Protein AF-A0A7D5E767-F1 (afdb_monomer_lite)

Foldseek 3Di:
DKDFQQDPAKDQWFKWWKFWDAPNHGPDIDIDTPGIHGHGDIDDDDDDDPDDCPPRPDTDIDGDGDDDDDD

Secondary structure (DSSP, 8-state):
-EEE--SSS-EEEEEEEEEEEETTEEEEEEEEEEEEE-TT-EEE-----------------------PPP-

Sequence (71 aa):
MTIRNRSEYPLASAIARIKLLSDGDSISEREVSLGALSPGEDTSVSVTFNEQPETVTGRQIGFEGTWAKKD

Radius of gyration: 14.34 Å; chains: 1; bounding box: 31×22×40 Å

Structure (mmCIF, N/CA/C/O backbone):
data_AF-A0A7D5E767-F1
#
_entry.id   AF-A0A7D5E767-F1
#
loop_
_atom_site.group_PDB
_atom_site.id
_atom_site.type_symbol
_atom_site.label_atom_id
_atom_site.label_alt_id
_atom_site.label_comp_id
_atom_site.label_asym_id
_atom_site.label_entity_id
_atom_site.label_seq_id
_atom_site.pdbx_PDB_ins_code
_atom_site.Cartn_x
_atom_site.Cartn_y
_atom_site.Cartn_z
_atom_site.occupancy
_atom_site.B_iso_or_equiv
_atom_site.auth_seq_id
_atom_site.auth_comp_id
_atom_site.auth_asym_id
_atom_site.auth_atom_id
_atom_site.pdbx_PDB_model_num
ATOM 1 N N . MET A 1 1 ? 3.740 4.611 7.662 1.00 83.75 1 MET A N 1
ATOM 2 C CA . MET A 1 1 ? 4.085 3.183 7.462 1.00 83.75 1 MET A CA 1
ATOM 3 C C . MET A 1 1 ? 5.129 3.072 6.360 1.00 83.75 1 MET A C 1
ATOM 5 O O . MET A 1 1 ? 5.234 4.007 5.576 1.00 83.75 1 MET A O 1
ATOM 9 N N . THR A 1 2 ? 5.867 1.965 6.281 1.00 88.69 2 THR A N 1
ATOM 10 C CA . THR A 1 2 ? 6.868 1.732 5.224 1.00 88.69 2 THR A CA 1
ATOM 11 C C . THR A 1 2 ? 6.460 0.529 4.387 1.00 88.69 2 THR A C 1
ATOM 13 O O . THR A 1 2 ? 6.093 -0.510 4.933 1.00 88.69 2 THR A O 1
ATOM 16 N N . ILE A 1 3 ? 6.517 0.680 3.068 1.00 89.56 3 ILE A N 1
ATOM 17 C CA . ILE A 1 3 ? 6.233 -0.356 2.079 1.00 89.56 3 ILE A CA 1
ATOM 18 C C . ILE A 1 3 ? 7.544 -0.658 1.361 1.00 89.56 3 ILE A C 1
ATOM 20 O O . ILE A 1 3 ? 8.190 0.260 0.865 1.00 89.56 3 ILE A O 1
ATOM 24 N N . ARG A 1 4 ? 7.927 -1.937 1.307 1.00 92.56 4 ARG A N 1
ATOM 25 C CA . ARG A 1 4 ? 9.120 -2.400 0.589 1.00 92.56 4 ARG A CA 1
ATOM 26 C C . ARG A 1 4 ? 8.714 -3.253 -0.599 1.00 92.56 4 ARG A C 1
ATOM 28 O O . ARG A 1 4 ? 7.970 -4.220 -0.413 1.00 92.56 4 ARG A O 1
ATOM 35 N N . ASN A 1 5 ? 9.261 -2.978 -1.779 1.00 92.94 5 ASN A N 1
ATOM 36 C CA . ASN A 1 5 ? 9.147 -3.920 -2.888 1.00 92.94 5 ASN A CA 1
ATOM 37 C C . ASN A 1 5 ? 10.029 -5.154 -2.616 1.00 92.94 5 ASN A C 1
ATOM 39 O O . ASN A 1 5 ? 11.252 -5.093 -2.723 1.00 92.94 5 ASN A O 1
ATOM 43 N N . ARG A 1 6 ? 9.410 -6.280 -2.239 1.00 93.69 6 ARG A N 1
ATOM 44 C CA . ARG A 1 6 ? 10.091 -7.576 -2.033 1.00 93.69 6 ARG A CA 1
ATOM 45 C C . ARG A 1 6 ? 10.104 -8.465 -3.282 1.00 93.69 6 ARG A C 1
ATOM 47 O O . ARG A 1 6 ? 10.555 -9.602 -3.198 1.00 93.69 6 ARG A O 1
ATOM 54 N N . SER A 1 7 ? 9.582 -7.975 -4.406 1.00 91.62 7 SER A N 1
ATOM 55 C CA . SER A 1 7 ? 9.714 -8.641 -5.700 1.00 91.62 7 SER A CA 1
ATOM 56 C C . SER A 1 7 ? 11.168 -8.602 -6.166 1.00 91.62 7 SER A C 1
ATOM 58 O O . SER A 1 7 ? 11.907 -7.668 -5.855 1.00 91.62 7 SER A O 1
ATOM 60 N N . GLU A 1 8 ? 11.553 -9.581 -6.980 1.00 94.12 8 GLU A N 1
ATOM 61 C CA . GLU A 1 8 ? 12.824 -9.577 -7.714 1.00 94.12 8 GLU A CA 1
ATOM 62 C C . GLU A 1 8 ? 12.814 -8.582 -8.891 1.00 94.12 8 GLU A C 1
ATOM 64 O O . GLU A 1 8 ? 13.856 -8.292 -9.473 1.00 94.12 8 GLU A O 1
ATOM 69 N N . TYR A 1 9 ? 11.641 -8.030 -9.230 1.00 92.06 9 TYR A N 1
ATOM 70 C CA . TYR A 1 9 ? 11.425 -7.152 -10.381 1.00 92.06 9 TYR A CA 1
ATOM 71 C C . TYR A 1 9 ? 10.923 -5.760 -9.973 1.00 92.06 9 TYR A C 1
ATOM 73 O O . TYR A 1 9 ? 10.196 -5.627 -8.978 1.00 92.06 9 TYR A O 1
ATOM 81 N N . PRO A 1 10 ? 11.260 -4.712 -10.751 1.00 92.19 10 PRO A N 1
ATOM 82 C CA . PRO A 1 10 ? 10.706 -3.384 -10.539 1.00 92.19 10 PRO A CA 1
ATOM 83 C C . PRO A 1 10 ? 9.195 -3.380 -10.787 1.00 92.19 10 PRO A C 1
ATOM 85 O O . PRO A 1 10 ? 8.698 -3.950 -11.760 1.00 92.19 10 PRO A O 1
ATOM 88 N N . LEU A 1 11 ? 8.460 -2.691 -9.920 1.00 90.12 11 LEU A N 1
ATOM 89 C CA . LEU A 1 11 ? 7.047 -2.395 -10.117 1.00 90.12 11 LEU A CA 1
ATOM 90 C C . LEU A 1 11 ? 6.951 -1.086 -10.896 1.00 90.12 11 LEU A C 1
ATOM 92 O O . LEU A 1 11 ? 7.453 -0.066 -10.439 1.00 90.12 11 LEU A O 1
ATOM 96 N N . ALA A 1 12 ? 6.320 -1.096 -12.072 1.00 89.56 12 ALA A N 1
ATOM 97 C CA . ALA A 1 12 ? 6.162 0.125 -12.871 1.00 89.56 12 ALA A CA 1
ATOM 98 C C . ALA A 1 12 ? 5.127 1.095 -12.280 1.00 89.56 12 ALA A C 1
ATOM 100 O O . ALA A 1 12 ? 5.203 2.299 -12.503 1.00 89.56 12 ALA A O 1
ATOM 101 N N . SER A 1 13 ? 4.160 0.562 -11.538 1.00 90.06 13 SER A N 1
ATOM 102 C CA . SER A 1 13 ? 3.191 1.323 -10.763 1.00 90.06 13 SER A CA 1
ATOM 103 C C . SER A 1 13 ? 2.719 0.457 -9.601 1.00 90.06 13 SER A C 1
ATOM 105 O O . SER A 1 13 ? 2.354 -0.702 -9.803 1.00 90.06 13 SER A O 1
ATOM 107 N N . ALA A 1 14 ? 2.753 1.004 -8.393 1.00 88.00 14 ALA A N 1
ATOM 108 C CA . ALA A 1 14 ? 2.230 0.374 -7.194 1.00 88.00 14 ALA A CA 1
ATOM 109 C C . ALA A 1 14 ? 1.190 1.287 -6.537 1.00 88.00 14 ALA A C 1
ATOM 111 O O . ALA A 1 14 ? 1.371 2.503 -6.450 1.00 88.00 14 ALA A O 1
ATOM 112 N N . ILE A 1 15 ? 0.101 0.685 -6.061 1.00 90.25 15 ILE A N 1
ATOM 113 C CA . ILE A 1 15 ? -0.960 1.362 -5.315 1.00 90.25 15 ILE A CA 1
ATOM 114 C C . ILE A 1 15 ? -1.115 0.637 -3.982 1.00 90.25 15 ILE A C 1
ATOM 116 O O . ILE A 1 15 ? -1.272 -0.583 -3.944 1.00 90.25 15 ILE A O 1
ATOM 120 N N . ALA A 1 16 ? -1.074 1.390 -2.888 1.00 89.12 16 ALA A N 1
ATOM 121 C CA . ALA A 1 16 ? -1.385 0.882 -1.562 1.00 89.12 16 ALA A CA 1
ATOM 122 C C . ALA A 1 16 ? -2.846 1.181 -1.223 1.00 89.12 16 ALA A C 1
ATOM 124 O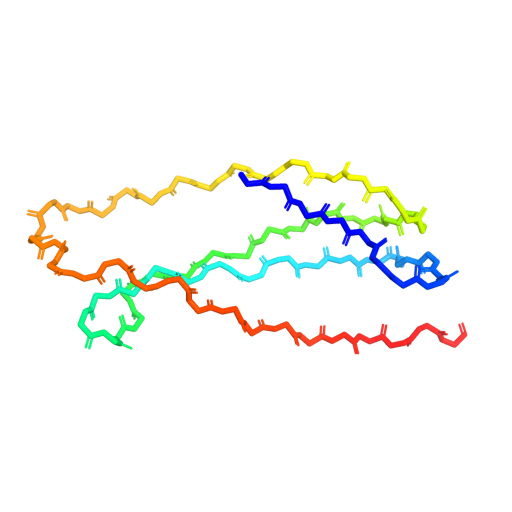 O . ALA A 1 16 ? -3.233 2.347 -1.166 1.00 89.12 16 ALA A O 1
ATOM 125 N N . ARG A 1 17 ? -3.637 0.137 -0.958 1.00 89.50 17 ARG A N 1
ATOM 126 C CA . ARG A 1 17 ? -4.980 0.257 -0.376 1.00 89.50 17 ARG A CA 1
ATOM 127 C C . ARG A 1 17 ? -4.896 0.077 1.128 1.00 89.50 17 ARG A C 1
ATOM 129 O O . ARG A 1 17 ? -4.405 -0.944 1.604 1.00 89.50 17 ARG A O 1
ATOM 136 N N . ILE A 1 18 ? -5.344 1.079 1.871 1.00 87.88 18 ILE A N 1
ATOM 137 C CA . ILE A 1 18 ? -5.267 1.111 3.328 1.00 87.88 18 ILE A CA 1
ATOM 138 C C . ILE A 1 18 ? -6.687 1.269 3.856 1.00 87.88 18 ILE A C 1
ATOM 140 O O . ILE A 1 18 ? -7.311 2.315 3.674 1.00 87.88 18 ILE A O 1
ATOM 144 N N . LYS A 1 19 ? -7.181 0.217 4.512 1.00 86.56 19 LYS A N 1
ATOM 145 C CA . LYS A 1 19 ? -8.497 0.178 5.148 1.00 86.56 19 LYS A CA 1
ATOM 146 C C . LYS A 1 19 ? -8.360 0.423 6.648 1.00 86.56 19 LYS A C 1
ATOM 148 O O . LYS A 1 19 ? -7.494 -0.161 7.304 1.00 86.56 19 LYS A O 1
ATOM 153 N N . LEU A 1 20 ? -9.212 1.287 7.183 1.00 83.19 20 LEU A N 1
ATOM 154 C CA . LEU A 1 20 ? -9.444 1.433 8.611 1.00 83.19 20 LEU A CA 1
ATOM 155 C C . LEU A 1 20 ? -10.653 0.574 8.971 1.00 83.19 20 LEU A C 1
ATOM 157 O O . LEU A 1 20 ? -11.729 0.768 8.407 1.00 83.19 20 LEU A O 1
ATOM 161 N N . LEU A 1 21 ? -10.460 -0.369 9.893 1.00 83.12 21 LEU A N 1
ATOM 162 C CA . LEU A 1 21 ? -11.521 -1.253 10.360 1.00 83.12 21 LEU A CA 1
ATOM 163 C C . LEU A 1 21 ? -11.949 -0.880 11.787 1.00 83.12 21 LEU A C 1
ATOM 165 O O . LEU A 1 21 ? -11.098 -0.520 12.606 1.00 83.12 21 LEU A O 1
ATOM 169 N N . SER A 1 22 ? -13.241 -1.022 12.083 1.00 79.75 22 SER A N 1
ATOM 170 C CA . SER A 1 22 ? -13.805 -1.053 13.437 1.00 79.75 22 SER A CA 1
ATOM 171 C C . SER A 1 22 ? -14.669 -2.298 13.572 1.00 79.75 22 SER A C 1
ATOM 173 O O . SER A 1 22 ? -15.499 -2.560 12.712 1.00 79.75 22 SER A O 1
ATOM 175 N N . ASP A 1 23 ? -14.429 -3.099 14.609 1.00 84.94 23 ASP A N 1
ATOM 176 C CA . ASP A 1 23 ? -15.145 -4.361 14.869 1.00 84.94 23 ASP A CA 1
ATOM 177 C C . ASP A 1 23 ? -15.163 -5.351 13.684 1.00 84.94 23 ASP A C 1
ATOM 179 O O . ASP A 1 23 ? -16.046 -6.194 13.558 1.00 84.94 23 ASP A O 1
ATOM 183 N N . GLY A 1 24 ? -14.139 -5.281 12.826 1.00 80.31 24 GLY A N 1
ATOM 184 C CA . GLY A 1 24 ? -14.004 -6.114 11.626 1.00 80.31 24 GLY A CA 1
ATOM 185 C C . GLY A 1 24 ? -14.623 -5.509 10.363 1.00 80.31 24 GLY A C 1
ATOM 186 O O . GLY A 1 24 ? -14.280 -5.950 9.266 1.00 80.31 24 GLY A O 1
ATOM 187 N N . ASP A 1 25 ? -15.434 -4.460 10.494 1.00 79.06 25 ASP A N 1
ATOM 188 C CA . ASP A 1 25 ? -16.031 -3.742 9.373 1.00 79.06 25 ASP A CA 1
ATOM 189 C C . ASP A 1 25 ? -15.131 -2.601 8.898 1.00 79.06 25 ASP A C 1
ATOM 191 O O . ASP A 1 25 ? -14.527 -1.875 9.688 1.00 79.06 25 ASP A O 1
ATOM 195 N N . SER A 1 26 ? -15.038 -2.424 7.579 1.00 84.06 26 SER A N 1
ATOM 196 C CA . SER A 1 26 ? -14.286 -1.318 6.986 1.00 84.06 26 SER A CA 1
ATOM 197 C C . SER A 1 26 ? -15.075 -0.023 7.109 1.00 84.06 26 SER A C 1
ATOM 199 O O . SER A 1 26 ? -16.055 0.173 6.395 1.00 84.06 26 SER A O 1
ATOM 201 N N . ILE A 1 27 ? -14.609 0.876 7.971 1.00 85.31 27 ILE A N 1
ATOM 202 C CA . ILE A 1 27 ? -15.219 2.196 8.175 1.00 85.31 27 ILE A CA 1
ATOM 203 C C . ILE A 1 27 ? -14.628 3.255 7.240 1.00 85.31 27 ILE A C 1
ATOM 205 O O . ILE A 1 27 ? -15.317 4.193 6.854 1.00 85.31 27 ILE A O 1
ATOM 209 N N . SER A 1 28 ? -13.385 3.060 6.789 1.00 85.81 28 SER A N 1
ATOM 210 C CA . SER A 1 28 ? -12.706 3.991 5.886 1.00 85.81 28 SER A CA 1
ATOM 211 C C . SER A 1 28 ? -11.724 3.272 4.970 1.00 85.81 28 SER A C 1
ATOM 213 O O . SER A 1 28 ? -11.072 2.316 5.381 1.00 85.81 28 SER A O 1
ATOM 215 N N . GLU A 1 29 ? -11.540 3.766 3.748 1.00 88.62 29 GLU A N 1
ATOM 216 C CA . GLU A 1 29 ? -10.536 3.258 2.808 1.00 88.62 29 GLU A CA 1
ATOM 217 C C . GLU A 1 29 ? -9.819 4.416 2.111 1.00 88.62 29 GLU A C 1
ATOM 219 O O . GLU A 1 29 ? -10.425 5.429 1.749 1.00 88.62 29 GLU A O 1
ATOM 224 N N . ARG A 1 30 ? -8.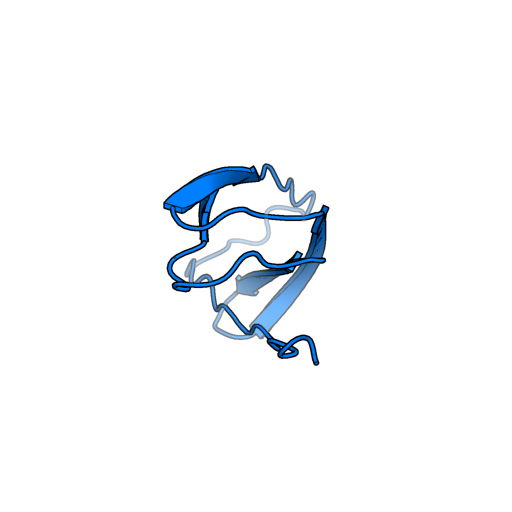503 4.274 1.929 1.00 87.06 30 ARG A N 1
ATOM 225 C CA . ARG A 1 30 ? -7.668 5.213 1.178 1.00 87.06 30 ARG A CA 1
ATOM 226 C C . ARG A 1 30 ? -6.749 4.462 0.234 1.00 87.06 30 ARG A C 1
ATOM 228 O O . ARG A 1 30 ? -6.077 3.512 0.632 1.00 87.06 30 ARG A O 1
ATOM 235 N N . GLU A 1 31 ? -6.673 4.951 -0.99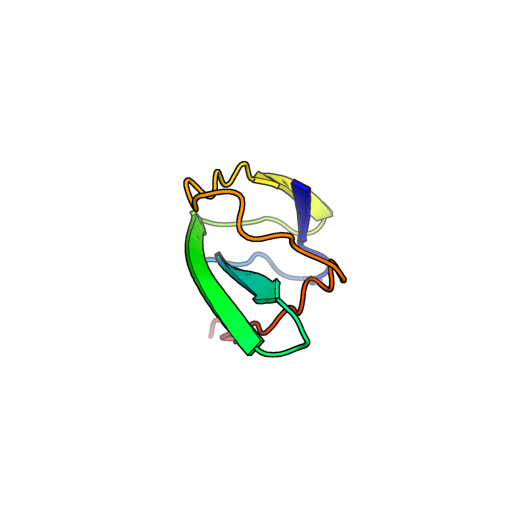4 1.00 90.44 31 GLU A N 1
ATOM 236 C CA . GLU A 1 31 ? -5.670 4.525 -1.960 1.00 90.44 31 GLU A CA 1
ATOM 237 C C . GLU A 1 31 ? -4.532 5.546 -2.003 1.00 90.44 31 GLU A C 1
ATOM 239 O O . GLU A 1 31 ? -4.766 6.756 -2.027 1.00 90.44 31 GLU A O 1
ATOM 244 N N . VAL A 1 32 ? -3.293 5.061 -2.027 1.00 88.56 32 VAL A N 1
ATOM 245 C CA . VAL A 1 32 ? -2.102 5.889 -2.216 1.00 88.56 32 VAL A CA 1
ATOM 246 C C . VAL A 1 32 ? -1.312 5.351 -3.395 1.00 88.56 32 VAL A C 1
ATOM 248 O O . VAL A 1 32 ? -0.858 4.207 -3.378 1.00 88.56 32 VAL A O 1
ATOM 251 N N . SER A 1 33 ? -1.129 6.189 -4.413 1.00 91.19 33 SER A N 1
ATOM 252 C CA . SER A 1 33 ? -0.234 5.880 -5.525 1.00 91.19 33 SER A CA 1
ATOM 253 C C . SER A 1 33 ? 1.215 6.040 -5.073 1.00 91.19 33 SER A C 1
ATOM 255 O O . SER A 1 33 ? 1.604 7.105 -4.597 1.00 91.19 33 SER A O 1
ATOM 257 N N . LEU A 1 34 ? 2.001 4.974 -5.208 1.00 88.12 34 LEU A N 1
ATOM 258 C CA . LEU A 1 34 ? 3.421 4.937 -4.845 1.00 88.12 34 LEU A CA 1
ATOM 259 C C . LEU A 1 34 ? 4.330 5.182 -6.053 1.00 88.12 34 LEU A C 1
ATOM 261 O O . LEU A 1 34 ? 5.526 5.386 -5.888 1.00 88.12 34 LEU A O 1
ATOM 265 N N . GLY A 1 35 ? 3.773 5.156 -7.267 1.00 89.00 35 GLY A N 1
ATOM 266 C CA . GLY A 1 35 ? 4.563 5.216 -8.492 1.00 89.00 35 GLY A CA 1
ATOM 267 C C . GLY A 1 35 ? 5.378 3.940 -8.716 1.00 89.00 35 GLY A C 1
ATOM 268 O O . GLY A 1 35 ? 4.938 2.844 -8.359 1.00 89.00 35 GLY A O 1
ATOM 269 N N . ALA A 1 36 ? 6.532 4.079 -9.366 1.00 92.12 36 ALA A N 1
ATOM 270 C CA . ALA A 1 36 ? 7.431 2.962 -9.624 1.00 92.12 36 ALA A CA 1
ATOM 271 C C . ALA A 1 36 ? 8.271 2.629 -8.381 1.00 92.12 36 ALA A C 1
ATOM 273 O O . ALA A 1 36 ? 8.720 3.540 -7.695 1.00 92.12 36 ALA A O 1
ATOM 274 N N . LEU A 1 37 ? 8.503 1.339 -8.122 1.00 93.88 37 LEU A N 1
ATOM 275 C CA . LEU A 1 37 ? 9.315 0.858 -6.998 1.00 93.88 37 LEU A CA 1
ATOM 276 C C . LEU A 1 37 ? 10.340 -0.170 -7.472 1.00 93.88 37 LEU A C 1
ATOM 278 O O . LEU A 1 37 ? 9.982 -1.236 -7.984 1.00 93.88 37 LEU A O 1
ATOM 282 N N . SER A 1 38 ? 11.617 0.112 -7.257 1.00 95.50 38 SER A N 1
ATOM 283 C CA . SER A 1 38 ? 12.725 -0.793 -7.575 1.00 95.50 38 SER A CA 1
ATOM 284 C C . SER A 1 38 ? 12.781 -1.972 -6.593 1.00 95.50 38 SER A C 1
ATOM 286 O O . SER A 1 38 ? 12.280 -1.858 -5.472 1.00 95.50 38 SER A O 1
ATOM 288 N N . PRO A 1 39 ? 13.378 -3.122 -6.960 1.00 95.81 39 PRO A N 1
ATOM 289 C CA . PRO A 1 39 ? 13.579 -4.228 -6.023 1.00 95.81 39 PRO A CA 1
ATOM 290 C C . PRO A 1 39 ? 14.322 -3.775 -4.760 1.00 95.81 39 PRO A C 1
ATOM 292 O O . PRO A 1 39 ? 15.368 -3.134 -4.842 1.00 95.81 39 PRO A O 1
ATOM 295 N N . GLY A 1 40 ? 13.779 -4.100 -3.587 1.00 94.31 40 GLY A N 1
ATOM 296 C CA . GLY A 1 40 ? 14.347 -3.729 -2.288 1.00 94.31 40 GLY A CA 1
ATOM 297 C C . GLY A 1 40 ? 14.117 -2.278 -1.857 1.00 94.31 40 GLY A C 1
ATOM 298 O O . GLY A 1 40 ? 14.463 -1.943 -0.726 1.00 94.31 40 GLY A O 1
ATOM 299 N N . GLU A 1 41 ? 13.518 -1.437 -2.705 1.00 93.19 41 GLU A N 1
ATOM 300 C CA . GLU A 1 41 ? 13.249 -0.0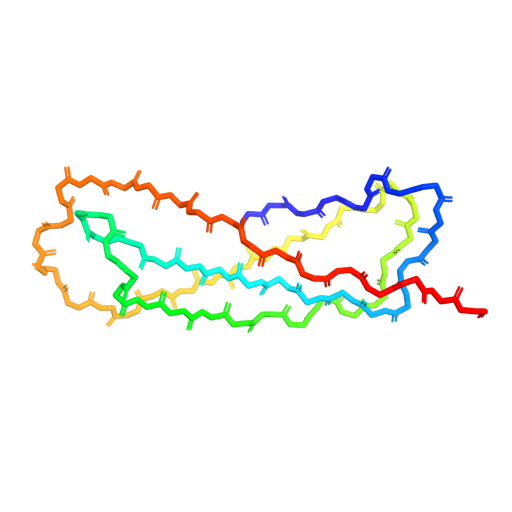33 -2.395 1.00 93.19 41 GLU A CA 1
ATOM 301 C C . GLU A 1 41 ? 12.199 0.105 -1.286 1.00 93.19 41 GLU A C 1
ATOM 303 O O . GLU A 1 41 ? 11.154 -0.555 -1.313 1.00 93.19 41 GLU A O 1
ATOM 308 N N . ASP A 1 42 ? 12.490 0.980 -0.322 1.00 91.88 42 ASP A N 1
ATOM 309 C CA . ASP A 1 42 ? 11.581 1.376 0.748 1.00 91.88 42 ASP A CA 1
ATOM 310 C C . ASP A 1 42 ? 10.883 2.687 0.393 1.00 91.88 42 ASP A C 1
ATOM 312 O O . ASP A 1 42 ? 11.525 3.690 0.093 1.00 91.88 42 ASP A O 1
ATOM 316 N N . THR A 1 43 ? 9.560 2.710 0.510 1.00 90.25 43 THR A N 1
ATOM 317 C CA . THR A 1 43 ? 8.748 3.920 0.371 1.00 90.25 43 THR A CA 1
ATOM 318 C C . THR A 1 43 ? 7.925 4.142 1.625 1.00 90.25 43 THR A C 1
ATOM 320 O O . THR A 1 43 ? 7.262 3.238 2.138 1.00 90.25 43 THR A O 1
ATOM 323 N N . SER A 1 44 ? 7.966 5.368 2.139 1.00 89.94 44 SER A N 1
ATOM 324 C CA . SER A 1 44 ? 7.170 5.762 3.297 1.00 89.94 44 SER A CA 1
ATOM 325 C C . SER A 1 44 ? 5.845 6.360 2.855 1.00 89.94 44 SER A C 1
ATOM 327 O O . SER A 1 44 ? 5.801 7.255 2.017 1.00 89.94 44 SER A O 1
ATOM 329 N N . VAL A 1 45 ? 4.766 5.879 3.463 1.00 86.88 45 VAL A N 1
ATOM 330 C CA . VAL A 1 45 ? 3.405 6.340 3.205 1.00 86.88 45 VAL A CA 1
ATOM 331 C C . VAL A 1 45 ? 2.789 6.845 4.498 1.00 86.88 45 VAL A C 1
ATOM 333 O O . VAL A 1 45 ? 2.787 6.146 5.521 1.00 86.88 45 VAL A O 1
ATOM 336 N N . SER A 1 46 ? 2.231 8.049 4.431 1.00 84.75 46 SER A N 1
ATOM 337 C CA . SER A 1 46 ? 1.462 8.666 5.507 1.00 84.75 46 SER A CA 1
ATOM 338 C C . SER A 1 46 ? 0.022 8.833 5.048 1.00 84.75 46 SER A C 1
ATOM 340 O O . SER A 1 46 ? -0.238 9.492 4.046 1.00 84.75 46 SER A O 1
ATOM 342 N N . V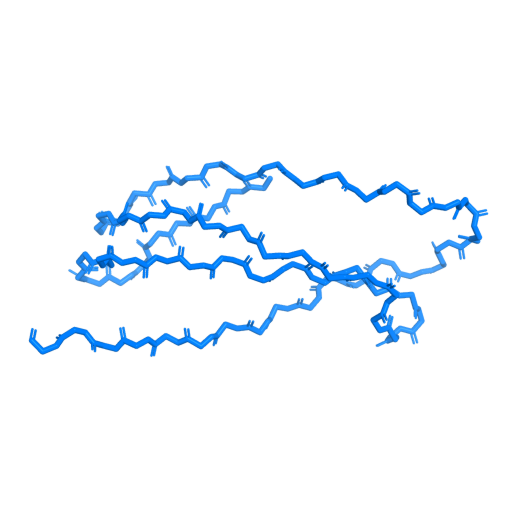AL A 1 47 ? -0.905 8.227 5.786 1.00 83.31 47 VAL A N 1
ATOM 343 C CA . VAL A 1 47 ? -2.347 8.374 5.573 1.00 83.31 47 VAL A CA 1
ATOM 344 C C . VAL A 1 47 ? -2.966 8.859 6.867 1.00 83.31 47 VAL A C 1
ATOM 346 O O . VAL A 1 47 ? -2.725 8.279 7.926 1.00 83.31 47 VAL A O 1
ATOM 349 N N . THR A 1 48 ? -3.768 9.911 6.763 1.00 82.19 48 THR A N 1
ATOM 350 C CA . THR A 1 48 ? -4.533 10.459 7.879 1.00 82.19 48 THR A CA 1
ATOM 351 C C . THR A 1 48 ? -6.003 10.115 7.679 1.00 82.19 48 THR A C 1
ATOM 353 O O . THR A 1 48 ? -6.572 10.390 6.622 1.00 82.19 48 THR A O 1
ATOM 356 N N . PHE A 1 49 ? -6.615 9.521 8.700 1.00 78.50 49 PHE A N 1
ATOM 357 C CA . PHE A 1 49 ? -8.055 9.287 8.765 1.00 78.50 49 PHE A CA 1
ATOM 358 C C . PHE A 1 49 ? -8.658 10.334 9.701 1.00 78.50 49 PHE A C 1
ATOM 360 O O . PHE A 1 49 ? -8.261 10.418 10.860 1.00 78.50 49 PHE A O 1
ATOM 367 N N . ASN A 1 50 ? -9.585 11.145 9.190 1.00 72.19 50 ASN A N 1
ATOM 368 C CA . ASN A 1 50 ? -10.228 12.230 9.941 1.00 72.19 50 ASN A CA 1
ATOM 369 C C . ASN A 1 50 ? -11.596 11.803 10.505 1.00 72.19 50 ASN A C 1
ATOM 371 O O . ASN A 1 50 ? -12.535 12.596 10.496 1.00 72.19 50 ASN A O 1
ATOM 375 N N . GLU A 1 51 ? -11.745 10.548 10.931 1.00 62.69 51 GLU A N 1
ATOM 376 C CA . GLU A 1 51 ? -13.022 10.054 11.462 1.00 62.69 51 GLU A CA 1
ATOM 377 C C . GLU A 1 51 ? -13.163 10.411 12.946 1.00 62.69 51 GLU A C 1
ATOM 379 O O . GLU A 1 51 ? -12.185 10.403 13.699 1.00 62.69 51 GLU A O 1
ATOM 384 N N . GLN A 1 52 ? -14.374 10.825 13.340 1.00 51.69 52 GLN A N 1
ATOM 385 C CA . GLN A 1 52 ? -14.687 11.230 14.711 1.00 51.69 52 GLN A CA 1
ATOM 386 C C . GLN A 1 52 ? -14.465 10.064 15.690 1.00 51.69 52 GLN A C 1
ATOM 388 O O . GLN A 1 52 ? -14.584 8.907 15.291 1.00 51.69 52 GLN A O 1
ATOM 393 N N . PRO A 1 53 ? -14.142 10.347 16.967 1.00 47.38 53 PRO A N 1
ATOM 394 C CA . PRO A 1 53 ? -13.814 9.331 17.959 1.00 47.38 53 PRO A CA 1
ATOM 395 C C . PRO A 1 53 ? -15.079 8.612 18.449 1.00 47.38 53 PRO A C 1
ATOM 397 O O . PRO A 1 53 ? -15.447 8.713 19.616 1.00 47.38 53 PRO A O 1
ATOM 400 N N . GLU A 1 54 ? -15.753 7.868 17.578 1.00 46.75 54 GLU A N 1
ATOM 401 C CA . GLU A 1 54 ? -16.497 6.709 18.053 1.00 46.75 54 GLU A CA 1
ATOM 402 C C . GLU A 1 54 ? -15.459 5.640 18.406 1.00 46.75 54 GLU A C 1
ATOM 404 O O . GLU A 1 54 ? -14.420 5.496 17.759 1.00 46.75 54 GLU A O 1
ATOM 409 N N . THR A 1 55 ? -15.632 5.025 19.568 1.00 46.97 55 THR A N 1
ATOM 410 C CA . THR A 1 55 ? -14.561 4.322 20.280 1.00 46.97 55 THR A CA 1
ATOM 411 C C . THR A 1 55 ? -14.070 3.127 19.457 1.00 46.97 55 THR A C 1
ATOM 413 O O . THR A 1 55 ? -14.724 2.096 19.430 1.00 46.97 55 THR A O 1
ATOM 416 N N . VAL A 1 56 ? -12.914 3.244 18.792 1.00 47.31 56 VAL A N 1
ATOM 417 C CA . VAL A 1 56 ? -12.302 2.129 18.048 1.00 47.31 56 VAL A CA 1
ATOM 418 C C . VAL A 1 56 ? -11.781 1.099 19.055 1.00 47.31 56 VAL A C 1
ATOM 420 O O . VAL A 1 56 ? -10.658 1.213 19.552 1.00 47.31 56 VAL A O 1
ATOM 423 N N . THR A 1 57 ? -12.600 0.100 19.388 1.00 46.78 57 THR A N 1
ATOM 424 C CA . THR A 1 57 ? -12.305 -0.933 20.401 1.00 46.78 57 THR A CA 1
ATOM 425 C C . THR A 1 57 ? -11.454 -2.103 19.902 1.00 46.78 57 THR A C 1
ATOM 427 O O . THR A 1 57 ? -11.078 -2.970 20.688 1.00 46.78 57 THR A O 1
ATOM 430 N N . GLY A 1 58 ? -11.048 -2.108 18.632 1.00 46.94 58 GLY A N 1
ATOM 431 C CA . GLY A 1 58 ? -10.174 -3.140 18.078 1.00 46.94 58 GLY A CA 1
ATOM 432 C C . GLY A 1 58 ? -9.525 -2.681 16.781 1.00 46.94 58 GLY A C 1
ATOM 433 O O . GLY A 1 58 ? -10.127 -2.752 15.717 1.00 46.94 58 GLY A O 1
ATOM 434 N N . ARG A 1 59 ? -8.279 -2.199 16.846 1.00 51.09 59 ARG A N 1
ATOM 435 C CA . ARG A 1 59 ? -7.507 -1.856 15.643 1.00 51.09 59 ARG A CA 1
ATOM 436 C C . ARG A 1 59 ? -6.988 -3.132 14.981 1.00 51.09 59 ARG A C 1
ATOM 438 O O . ARG A 1 59 ? -5.955 -3.657 15.389 1.00 51.09 59 ARG A O 1
ATOM 445 N N . GLN A 1 60 ? -7.654 -3.582 13.924 1.00 48.78 60 GLN A N 1
ATOM 446 C CA . GLN A 1 60 ? -7.102 -4.556 12.984 1.00 48.78 60 GLN A CA 1
ATOM 447 C C . GLN A 1 60 ? -6.953 -3.869 11.620 1.00 48.78 60 GLN A C 1
ATOM 449 O O . GLN A 1 60 ? -7.914 -3.335 11.083 1.00 48.78 60 GLN A O 1
ATOM 454 N N . ILE A 1 61 ? -5.733 -3.806 11.081 1.00 50.59 61 ILE A N 1
ATOM 455 C CA . ILE A 1 61 ? -5.466 -3.241 9.749 1.00 50.59 61 ILE A CA 1
ATOM 456 C C . ILE A 1 61 ? -5.354 -4.425 8.785 1.00 50.59 61 ILE A C 1
ATOM 458 O O . ILE A 1 61 ? -4.386 -5.183 8.854 1.00 50.59 61 ILE A O 1
ATOM 462 N N . GLY A 1 62 ? -6.368 -4.617 7.939 1.00 43.59 62 GLY A N 1
ATOM 463 C CA . GLY A 1 62 ? -6.373 -5.619 6.870 1.00 43.59 62 GLY A CA 1
ATOM 464 C C . GLY A 1 62 ? -5.796 -5.052 5.570 1.00 43.59 62 GLY A C 1
ATOM 465 O O . GLY A 1 62 ? -6.056 -3.899 5.229 1.00 43.59 62 GLY A O 1
ATOM 466 N N . PHE A 1 63 ? -5.017 -5.856 4.844 1.00 46.28 63 PHE A N 1
ATOM 467 C CA . PHE A 1 63 ? -4.390 -5.471 3.576 1.00 46.28 63 PHE A CA 1
ATOM 468 C C . PHE A 1 63 ? -4.904 -6.363 2.442 1.00 46.28 63 PHE A C 1
ATOM 470 O O . PHE A 1 63 ? -4.727 -7.578 2.488 1.00 46.28 63 PHE A O 1
ATOM 477 N N . GLU A 1 64 ? -5.473 -5.761 1.399 1.00 42.84 64 GLU A N 1
ATOM 478 C CA . GLU A 1 64 ? -5.811 -6.434 0.141 1.00 42.84 64 GLU A CA 1
ATOM 479 C C . GLU A 1 64 ? -5.141 -5.675 -1.009 1.00 42.84 64 GLU A C 1
ATOM 481 O O . GLU A 1 64 ? -5.458 -4.515 -1.272 1.00 42.84 64 GLU A O 1
ATOM 486 N N .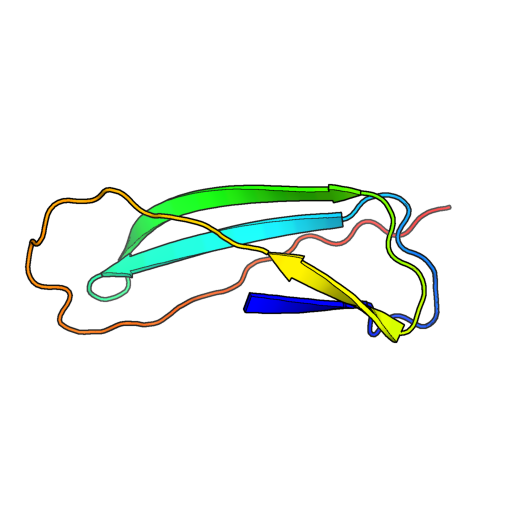 GLY A 1 65 ? -4.178 -6.315 -1.674 1.00 36.28 65 GLY A N 1
ATOM 487 C CA . GLY A 1 65 ? -3.476 -5.762 -2.832 1.00 36.28 65 GLY A CA 1
ATOM 488 C C . GLY A 1 65 ? -3.703 -6.629 -4.065 1.00 36.28 65 GLY A C 1
ATOM 489 O O . GLY A 1 65 ? -3.623 -7.853 -3.988 1.00 36.28 65 GLY A O 1
ATOM 490 N N . THR A 1 66 ? -3.969 -5.999 -5.208 1.00 43.94 66 THR A N 1
ATOM 491 C CA . THR A 1 66 ? -3.988 -6.659 -6.520 1.00 43.94 66 THR A CA 1
ATOM 492 C C . THR A 1 66 ? -2.700 -6.290 -7.251 1.00 43.94 66 THR A C 1
ATOM 494 O O . THR A 1 66 ? -2.422 -5.109 -7.443 1.00 43.94 66 THR A O 1
ATOM 497 N N . TRP A 1 67 ? -1.898 -7.284 -7.636 1.00 57.34 67 TRP A N 1
ATOM 498 C CA . TRP A 1 67 ? -0.600 -7.073 -8.284 1.00 57.34 67 TRP A CA 1
ATOM 499 C C . TRP A 1 67 ? -0.700 -7.464 -9.758 1.00 57.34 67 TRP A C 1
ATOM 501 O O . TRP A 1 67 ? -0.968 -8.624 -10.068 1.00 57.34 67 TRP A O 1
ATOM 511 N N . ALA A 1 68 ? -0.487 -6.514 -10.670 1.00 44.94 68 ALA A N 1
ATOM 512 C CA . ALA A 1 68 ? -0.386 -6.803 -12.098 1.00 44.94 68 ALA A CA 1
ATOM 513 C C . ALA A 1 68 ? 1.087 -7.004 -12.481 1.00 44.94 68 ALA A C 1
ATOM 515 O O . ALA A 1 68 ? 1.930 -6.140 -12.231 1.00 44.94 68 ALA A O 1
ATOM 516 N N . LYS A 1 69 ? 1.397 -8.161 -13.075 1.00 41.09 69 LYS A N 1
ATOM 517 C CA . LYS A 1 69 ? 2.709 -8.452 -13.666 1.00 41.09 69 LYS A CA 1
ATOM 518 C C . LYS A 1 69 ? 2.864 -7.601 -14.933 1.00 41.09 69 LYS A C 1
ATOM 520 O O . LYS A 1 69 ? 1.902 -7.476 -15.685 1.00 41.09 69 LYS A O 1
ATOM 525 N N . LYS A 1 70 ? 4.036 -7.002 -15.158 1.00 45.56 70 LYS A N 1
ATOM 526 C CA . LYS A 1 70 ? 4.319 -6.285 -16.408 1.00 45.56 70 LYS A CA 1
ATOM 527 C C . LYS A 1 70 ? 4.854 -7.284 -17.439 1.00 45.56 70 LYS A C 1
ATOM 529 O O . LYS A 1 70 ? 5.794 -8.007 -17.106 1.00 45.56 70 LYS A O 1
ATOM 534 N N . ASP A 1 71 ? 4.221 -7.329 -18.610 1.00 46.69 71 ASP A N 1
ATOM 535 C CA . ASP A 1 71 ? 4.763 -7.952 -19.829 1.00 46.69 71 ASP A CA 1
ATOM 536 C C . ASP A 1 71 ? 6.061 -7.263 -20.286 1.00 46.69 71 ASP A C 1
ATOM 538 O O . ASP A 1 71 ? 6.184 -6.024 -20.091 1.00 46.69 71 ASP A O 1
#

pLDDT: mean 76.07, std 19.24, range [36.28, 95.81]